Protein AF-A0A6P1PWR5-F1 (afdb_monomer)

Foldseek 3Di:
DDDPPPPDPPPPPPPDDPQQFQALVDPVSRVVSLVSLLVSDDPVCNVLLVVLLVLLLVVLDDPVVVVVCVVVVHDPVVSSVSSSVSGHGDHSVRSSVVSVVSVVVVVVVD

Secondary structure (DSSP, 8-state):
-----SSSSSTTTT------B---SSHHHHHHHHHHHHHHS-HHHHHHHHHHHHHHHHHHS-HHHHHHHHHHT--THHHHHHHHHHHTT-BHHHHHHHHHHHHHHHHHT-

Sequence (110 aa):
MKKFLAVSLLALLLTGCDKPTIDATTDETMKTSIVKVREALPENKRDEFDNALKVVALSSINLGELLRKGMEGANDDSLAEKMREAFAGKTGEEVIAEAKKIMAEKELQQ

InterPro domains:
  IPR046516 Protein of unknown function DUF6694 [PF20404] (3-102)

Organism: NCBI:txid1615494

Radius of gyration: 18.55 Å; Cα contacts (8 Å, |Δi|>4): 87; chains: 1; bounding box: 33×43×55 Å

Structure (mmCIF, N/CA/C/O backbone):
data_AF-A0A6P1PWR5-F1
#
_entry.id   AF-A0A6P1PWR5-F1
#
loop_
_atom_site.group_PDB
_atom_site.id
_atom_site.type_symbol
_atom_site.label_atom_id
_atom_site.label_alt_id
_atom_site.label_comp_id
_atom_site.label_asym_id
_atom_site.label_entity_id
_atom_site.label_seq_id
_atom_site.pdbx_PDB_ins_code
_atom_site.Cartn_x
_atom_site.Cartn_y
_atom_site.Cartn_z
_atom_site.occupancy
_atom_site.B_iso_or_equiv
_atom_site.auth_seq_id
_atom_site.auth_comp_id
_atom_site.auth_asym_id
_atom_site.auth_atom_id
_atom_site.pdbx_PDB_model_num
ATOM 1 N N . MET A 1 1 ? -20.372 -19.849 42.097 1.00 39.31 1 MET A N 1
ATOM 2 C CA . MET A 1 1 ? -20.749 -18.798 41.121 1.00 39.31 1 MET A CA 1
ATOM 3 C C . MET A 1 1 ? -19.469 -18.258 40.472 1.00 39.31 1 MET A C 1
ATOM 5 O O . MET A 1 1 ? -18.808 -17.413 41.045 1.00 39.31 1 MET A O 1
ATOM 9 N N . LYS A 1 2 ? -18.905 -18.974 39.489 1.00 47.38 2 LYS A N 1
ATOM 10 C CA . LYS A 1 2 ? -19.003 -18.685 38.038 1.00 47.38 2 LYS A CA 1
ATOM 11 C C . LYS A 1 2 ? -18.458 -17.297 37.641 1.00 47.38 2 LYS A C 1
ATOM 13 O O . LYS A 1 2 ? -19.177 -16.471 37.100 1.00 47.38 2 LYS A O 1
ATOM 18 N N . LYS A 1 3 ? -17.175 -17.050 37.927 1.00 47.38 3 LYS A N 1
ATOM 19 C CA . LYS A 1 3 ? -16.413 -15.894 37.419 1.00 47.38 3 LYS A CA 1
ATOM 20 C C . LYS A 1 3 ? -14.993 -16.301 37.004 1.00 47.38 3 LYS A C 1
ATOM 22 O O . LYS A 1 3 ? -14.028 -15.727 37.471 1.00 47.38 3 LYS A O 1
ATOM 27 N N . PHE A 1 4 ? -14.867 -17.317 36.155 1.00 50.28 4 PHE A N 1
ATOM 28 C CA . PHE A 1 4 ? -13.605 -17.631 35.463 1.00 50.28 4 PHE A CA 1
ATOM 29 C C . PHE A 1 4 ? -13.894 -18.074 34.025 1.00 50.28 4 PHE A C 1
ATOM 31 O O . PHE A 1 4 ? -13.427 -19.103 33.560 1.00 50.28 4 PHE A O 1
ATOM 38 N N . LEU A 1 5 ? -14.743 -17.308 33.337 1.00 54.66 5 LEU A N 1
ATOM 39 C CA . LEU A 1 5 ? -15.122 -17.531 31.936 1.00 54.66 5 LEU A CA 1
ATOM 40 C C . LEU A 1 5 ? -14.585 -16.425 31.012 1.00 54.66 5 LEU A C 1
ATOM 42 O O . LEU A 1 5 ? -15.078 -16.252 29.907 1.00 54.66 5 LEU A O 1
ATOM 46 N N . ALA A 1 6 ? -13.590 -15.660 31.471 1.00 54.22 6 ALA A N 1
ATOM 47 C CA . ALA A 1 6 ? -13.142 -14.436 30.803 1.00 54.22 6 ALA A CA 1
ATOM 48 C C . ALA A 1 6 ? -11.695 -14.480 30.280 1.00 54.22 6 ALA A C 1
ATOM 50 O O . ALA A 1 6 ? -11.167 -13.446 29.891 1.00 54.22 6 ALA A O 1
ATOM 51 N N . VAL A 1 7 ? -11.032 -15.641 30.264 1.00 55.09 7 VAL A N 1
ATOM 52 C CA . VAL A 1 7 ? -9.631 -15.742 29.810 1.00 55.09 7 VAL A CA 1
ATOM 53 C C . VAL A 1 7 ? -9.435 -17.016 28.990 1.00 55.09 7 VAL A C 1
ATOM 55 O O . VAL A 1 7 ? -8.769 -17.951 29.414 1.00 55.09 7 VAL A O 1
ATOM 58 N N . SER A 1 8 ? -10.082 -17.118 27.829 1.00 51.78 8 SER A N 1
ATOM 59 C CA . SER A 1 8 ? -9.745 -18.195 26.878 1.00 51.78 8 SER A CA 1
ATOM 60 C C . SER A 1 8 ? -10.082 -17.889 25.415 1.00 51.78 8 SER A C 1
ATOM 62 O O . SER A 1 8 ? -10.162 -18.797 24.599 1.00 51.78 8 SER A O 1
ATOM 64 N N . LEU A 1 9 ? -10.261 -16.614 25.048 1.00 51.22 9 LEU A N 1
ATOM 65 C CA . LEU A 1 9 ? -10.570 -16.236 23.660 1.00 51.22 9 LEU A CA 1
ATOM 66 C C . LEU A 1 9 ? -9.541 -15.289 23.030 1.00 51.22 9 LEU A C 1
ATOM 68 O O . LEU A 1 9 ? -9.863 -14.556 22.103 1.00 51.22 9 LEU A O 1
ATOM 72 N N . LEU A 1 10 ? -8.298 -15.306 23.523 1.00 53.53 10 LEU A N 1
ATOM 73 C CA . LEU A 1 10 ? -7.186 -14.566 22.908 1.00 53.53 10 LEU A CA 1
ATOM 74 C C . LEU A 1 10 ? -5.994 -15.459 22.519 1.00 53.53 10 LEU A C 1
ATOM 76 O O . LEU A 1 10 ? -4.969 -14.961 22.071 1.00 53.53 10 LEU A O 1
ATOM 80 N N . ALA A 1 11 ? -6.130 -16.784 22.645 1.00 53.06 11 ALA A N 1
ATOM 81 C CA . ALA A 1 11 ? -5.056 -17.745 22.377 1.00 53.06 11 ALA A CA 1
ATOM 82 C C . ALA A 1 11 ? -5.024 -18.287 20.928 1.00 53.06 11 ALA A C 1
ATOM 84 O O . ALA A 1 11 ? -4.260 -19.204 20.648 1.00 53.06 11 ALA A O 1
ATOM 85 N N . LEU A 1 12 ? -5.818 -17.735 19.998 1.00 53.09 12 LEU A N 1
ATOM 86 C CA . LEU A 1 12 ? -5.824 -18.153 18.582 1.00 53.09 12 LEU A CA 1
ATOM 87 C C . LEU A 1 12 ? -5.071 -17.210 17.624 1.00 53.09 12 LEU A C 1
ATOM 89 O O . LEU A 1 12 ? -5.043 -17.467 16.427 1.00 53.09 12 LEU A O 1
ATOM 93 N N . LEU A 1 13 ? -4.402 -16.163 18.117 1.00 55.66 13 LEU A N 1
ATOM 94 C CA . LEU A 1 13 ? -3.609 -15.255 17.264 1.00 55.66 13 LEU A CA 1
ATOM 95 C C . LEU A 1 13 ? -2.202 -15.789 16.914 1.00 55.66 13 LEU A C 1
ATOM 97 O O . LEU A 1 13 ? -1.452 -15.118 16.214 1.00 55.66 13 LEU A O 1
ATOM 101 N N . LEU A 1 14 ? -1.850 -16.997 17.365 1.00 52.94 14 LEU A N 1
ATOM 102 C CA . LEU A 1 14 ? -0.560 -17.654 17.111 1.00 52.94 14 LEU A CA 1
ATOM 103 C C . LEU A 1 14 ? -0.607 -18.673 15.957 1.00 52.94 14 LEU A C 1
ATOM 105 O O . LEU A 1 14 ? 0.222 -19.580 15.904 1.00 52.94 14 LEU A O 1
ATOM 109 N N . THR A 1 15 ? -1.530 -18.539 14.996 1.00 53.03 15 THR A N 1
ATOM 110 C CA . THR A 1 15 ? -1.359 -19.225 13.705 1.00 53.03 15 THR A CA 1
ATOM 111 C C . THR A 1 15 ? -0.280 -18.493 12.911 1.00 53.03 15 THR A C 1
ATOM 113 O O . THR A 1 15 ? -0.558 -17.604 12.105 1.00 53.03 15 THR A O 1
ATOM 116 N N . GLY A 1 16 ? 0.971 -18.844 13.199 1.00 59.16 16 GLY A N 1
ATOM 117 C CA . GLY A 1 16 ? 2.108 -18.524 12.359 1.00 59.16 16 GLY A CA 1
ATOM 118 C C . GLY A 1 16 ? 1.943 -19.168 10.986 1.00 59.16 16 GLY A C 1
ATOM 119 O O . GLY A 1 16 ? 1.922 -20.385 10.843 1.00 59.16 16 GLY A O 1
ATOM 120 N N . CYS A 1 17 ? 1.852 -18.320 9.979 1.00 55.97 17 CYS A N 1
ATOM 121 C CA . CYS A 1 17 ? 2.564 -18.468 8.723 1.00 55.97 17 CYS A CA 1
ATOM 122 C C . CYS A 1 17 ? 2.916 -17.034 8.336 1.00 55.97 17 CYS A C 1
ATOM 124 O O . CYS A 1 17 ? 2.075 -16.151 8.517 1.00 55.97 17 CYS A O 1
ATOM 126 N N . ASP A 1 18 ? 4.159 -16.797 7.934 1.00 66.62 18 ASP A N 1
ATOM 127 C CA . ASP A 1 18 ? 4.661 -15.492 7.506 1.00 66.62 18 ASP A CA 1
ATOM 128 C C . ASP A 1 18 ? 3.629 -14.863 6.554 1.00 66.62 18 ASP A C 1
ATOM 130 O O . ASP A 1 18 ? 3.413 -15.367 5.448 1.00 66.62 18 ASP A O 1
ATOM 134 N N . LYS A 1 19 ? 2.849 -13.880 7.036 1.00 82.06 19 LYS A N 1
ATOM 135 C CA . LYS A 1 19 ? 1.829 -13.263 6.187 1.00 82.06 19 LYS A CA 1
ATOM 136 C C . LYS A 1 19 ? 2.600 -12.556 5.086 1.00 82.06 19 LYS A C 1
ATOM 138 O O . LYS A 1 19 ? 3.491 -11.777 5.424 1.00 82.06 19 LYS A O 1
ATOM 143 N N . PRO A 1 20 ? 2.277 -12.799 3.805 1.00 91.56 20 PRO A N 1
ATOM 144 C CA . PRO A 1 20 ? 2.982 -12.124 2.736 1.00 91.56 20 PRO A CA 1
ATOM 145 C C . PRO A 1 20 ? 2.896 -10.616 2.961 1.00 91.56 20 PRO A C 1
ATOM 147 O O . PRO A 1 20 ? 1.861 -10.085 3.380 1.00 91.56 20 PRO A O 1
ATOM 150 N N . THR A 1 21 ? 4.007 -9.948 2.698 1.00 95.44 21 THR A N 1
ATOM 151 C CA . THR A 1 21 ? 4.134 -8.499 2.756 1.00 95.44 21 THR A CA 1
ATOM 152 C C . THR A 1 21 ? 4.363 -7.960 1.354 1.00 95.44 21 THR A C 1
ATOM 154 O O . THR A 1 21 ? 4.763 -8.691 0.441 1.00 95.44 21 THR A O 1
ATOM 157 N N . ILE A 1 22 ? 4.075 -6.677 1.160 1.00 95.12 22 ILE A N 1
ATOM 158 C CA . ILE A 1 22 ? 4.374 -6.003 -0.098 1.00 95.12 22 ILE A CA 1
ATOM 159 C C . ILE A 1 22 ? 5.887 -5.759 -0.176 1.00 95.12 22 ILE A C 1
ATOM 161 O O . ILE A 1 22 ? 6.462 -4.996 0.602 1.00 95.12 22 ILE A O 1
ATOM 165 N N . ASP A 1 23 ? 6.530 -6.405 -1.141 1.00 94.94 23 ASP A N 1
ATOM 166 C CA . ASP A 1 23 ? 7.940 -6.233 -1.474 1.00 94.94 23 ASP A CA 1
ATOM 167 C C . ASP A 1 23 ? 8.081 -5.080 -2.468 1.00 94.94 23 ASP A C 1
ATOM 169 O O . ASP A 1 23 ? 7.867 -5.250 -3.664 1.00 94.94 23 ASP A O 1
ATOM 173 N N . ALA A 1 24 ? 8.437 -3.899 -1.972 1.00 93.25 24 ALA A N 1
ATOM 174 C CA . ALA A 1 24 ? 8.562 -2.691 -2.781 1.00 93.25 24 ALA A CA 1
ATOM 175 C C . ALA A 1 24 ? 9.981 -2.455 -3.346 1.00 93.25 24 ALA A C 1
ATOM 177 O O . ALA A 1 24 ? 10.277 -1.350 -3.798 1.00 93.25 24 ALA A O 1
ATOM 178 N N . THR A 1 25 ? 10.868 -3.461 -3.335 1.00 91.81 25 THR A N 1
ATOM 179 C CA . THR A 1 25 ? 12.263 -3.324 -3.813 1.00 91.81 25 THR A CA 1
ATOM 180 C C . THR A 1 25 ? 12.366 -2.922 -5.286 1.00 91.81 25 THR A C 1
ATOM 182 O O . THR A 1 25 ? 13.268 -2.181 -5.667 1.00 91.81 25 THR A O 1
ATOM 185 N N . THR A 1 26 ? 11.433 -3.383 -6.120 1.00 91.31 26 THR A N 1
ATOM 186 C CA . THR A 1 26 ? 11.308 -3.053 -7.546 1.00 91.31 26 THR A CA 1
ATOM 187 C C . THR A 1 26 ? 9.828 -2.958 -7.914 1.00 91.31 26 THR A C 1
ATOM 189 O O . THR A 1 26 ? 8.967 -3.420 -7.170 1.00 91.31 26 THR A O 1
ATOM 192 N N . ASP A 1 27 ? 9.492 -2.371 -9.066 1.00 89.12 27 ASP A N 1
ATOM 193 C CA . ASP A 1 27 ? 8.084 -2.286 -9.493 1.00 89.12 27 ASP A CA 1
ATOM 194 C C . ASP A 1 27 ? 7.471 -3.669 -9.734 1.00 89.12 27 ASP A C 1
ATOM 196 O O . ASP A 1 27 ? 6.310 -3.914 -9.406 1.00 89.12 27 ASP A O 1
ATOM 200 N N . GLU A 1 28 ? 8.261 -4.596 -10.273 1.00 92.88 28 GLU A N 1
ATOM 201 C CA . GLU A 1 28 ? 7.812 -5.952 -10.585 1.00 92.88 28 GLU A CA 1
ATOM 202 C C . GLU A 1 28 ? 7.617 -6.801 -9.324 1.00 92.88 28 GLU A C 1
ATOM 204 O O . GLU A 1 28 ? 6.610 -7.511 -9.202 1.00 92.88 28 GLU A O 1
ATOM 209 N N . THR A 1 29 ? 8.522 -6.690 -8.343 1.00 94.44 29 THR A N 1
ATOM 210 C CA . THR A 1 29 ? 8.349 -7.348 -7.038 1.00 94.44 29 THR A CA 1
ATOM 211 C C . THR A 1 29 ? 7.162 -6.767 -6.278 1.00 94.44 29 THR A C 1
ATOM 213 O O . THR A 1 29 ? 6.403 -7.535 -5.682 1.00 94.44 29 THR A O 1
ATOM 216 N N . MET A 1 30 ? 6.898 -5.463 -6.401 1.00 93.06 30 MET A N 1
ATOM 217 C CA . MET A 1 30 ? 5.754 -4.820 -5.751 1.00 93.06 30 MET A CA 1
ATOM 218 C C . MET A 1 30 ? 4.428 -5.306 -6.326 1.00 93.06 30 MET A C 1
ATOM 220 O O . MET A 1 30 ? 3.566 -5.767 -5.583 1.00 93.06 30 MET A O 1
ATOM 224 N N . LYS A 1 31 ? 4.271 -5.296 -7.654 1.00 93.44 31 LYS A N 1
ATOM 225 C CA . LYS A 1 31 ? 3.058 -5.813 -8.311 1.00 93.44 31 LYS A CA 1
ATOM 226 C C . LYS A 1 31 ? 2.812 -7.278 -7.957 1.00 93.44 31 LYS A C 1
ATOM 228 O O . LYS A 1 31 ? 1.701 -7.655 -7.589 1.00 93.44 31 LYS A O 1
ATOM 233 N N . THR A 1 32 ? 3.858 -8.100 -8.038 1.00 96.06 32 THR A N 1
ATOM 234 C CA . THR A 1 32 ? 3.754 -9.543 -7.789 1.00 96.06 32 THR A CA 1
ATOM 235 C C . THR A 1 32 ? 3.424 -9.835 -6.324 1.00 96.06 32 THR A C 1
ATOM 237 O O . THR A 1 32 ? 2.588 -10.690 -6.033 1.00 96.06 32 THR A O 1
ATOM 240 N N . SER A 1 33 ? 4.060 -9.132 -5.385 1.00 95.56 33 SER A N 1
ATOM 241 C CA . SER A 1 33 ? 3.790 -9.295 -3.954 1.00 95.56 33 SER A CA 1
ATOM 242 C C . SER A 1 33 ? 2.403 -8.786 -3.565 1.00 95.56 33 SER A C 1
ATOM 244 O O . SER A 1 33 ? 1.727 -9.474 -2.810 1.00 95.56 33 SER A O 1
ATOM 246 N N . ILE A 1 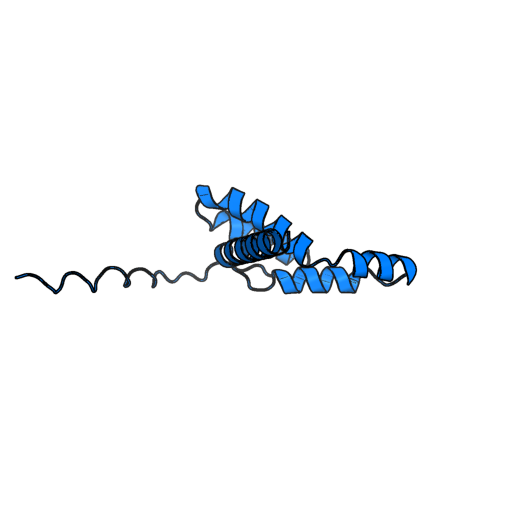34 ? 1.907 -7.686 -4.144 1.00 96.00 34 ILE A N 1
ATOM 247 C CA . ILE A 1 34 ? 0.525 -7.212 -3.939 1.00 96.00 34 ILE A CA 1
ATOM 248 C C . ILE A 1 34 ? -0.496 -8.297 -4.301 1.00 96.00 34 ILE A C 1
ATOM 250 O O . ILE A 1 34 ? -1.435 -8.530 -3.540 1.00 96.00 34 ILE A O 1
ATOM 254 N N . VAL A 1 35 ? -0.304 -8.997 -5.423 1.00 96.50 35 VAL A N 1
ATOM 255 C CA . VAL A 1 35 ? -1.180 -10.114 -5.817 1.00 96.50 35 VAL A CA 1
ATOM 256 C C . VAL A 1 35 ? -1.131 -11.233 -4.776 1.00 96.50 35 VAL A C 1
ATOM 258 O O . VAL A 1 35 ? -2.180 -11.678 -4.319 1.00 96.50 35 VAL A O 1
ATOM 261 N N . LYS A 1 36 ? 0.066 -11.631 -4.324 1.00 95.19 36 LYS A N 1
ATOM 262 C CA . LYS A 1 36 ? 0.222 -12.658 -3.275 1.00 95.19 36 LYS A CA 1
ATOM 263 C C . LYS A 1 36 ? -0.454 -12.254 -1.964 1.00 95.19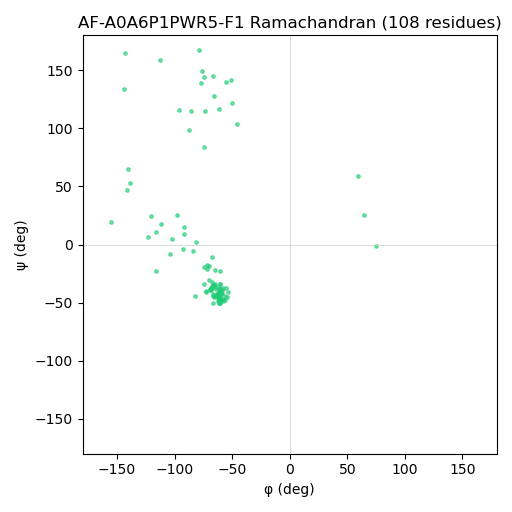 36 LYS A C 1
ATOM 265 O O . LYS A 1 36 ? -1.122 -13.073 -1.339 1.00 95.19 36 LYS A O 1
ATOM 270 N N . VAL A 1 37 ? -0.304 -10.992 -1.560 1.00 96.00 37 VAL A N 1
ATOM 271 C CA . VAL A 1 37 ? -0.949 -10.422 -0.371 1.00 96.00 37 VAL A CA 1
ATOM 272 C C . VAL A 1 37 ? -2.467 -10.480 -0.503 1.00 96.00 37 VAL A C 1
ATOM 274 O O . VAL A 1 37 ? -3.143 -10.961 0.403 1.00 96.00 37 VAL A O 1
ATOM 277 N N . ARG A 1 38 ? -3.006 -10.061 -1.652 1.00 95.69 38 ARG A N 1
ATOM 278 C CA . ARG A 1 38 ? -4.441 -10.115 -1.945 1.00 95.69 38 ARG A CA 1
ATOM 279 C C . ARG A 1 38 ? -4.979 -11.543 -1.908 1.00 95.69 38 ARG A C 1
ATOM 281 O O . ARG A 1 38 ? -6.035 -11.790 -1.336 1.00 95.69 38 ARG A O 1
ATOM 288 N N . GLU A 1 39 ? -4.278 -12.489 -2.522 1.00 94.69 39 GLU A N 1
ATOM 289 C CA . GLU A 1 39 ? -4.704 -13.889 -2.572 1.00 94.69 39 GLU A CA 1
ATOM 290 C C . GLU A 1 39 ? -4.666 -14.562 -1.196 1.00 94.69 39 GLU A C 1
ATOM 292 O O . GLU A 1 39 ? -5.538 -15.385 -0.906 1.00 94.69 39 GLU A O 1
ATOM 297 N N . ALA A 1 40 ? -3.728 -14.164 -0.333 1.00 92.50 40 ALA A N 1
ATOM 298 C CA . ALA A 1 40 ? -3.635 -14.630 1.048 1.00 92.50 40 ALA A CA 1
ATOM 299 C C . ALA A 1 40 ? -4.738 -14.075 1.967 1.00 92.50 40 ALA A C 1
ATOM 301 O O . ALA A 1 40 ? -4.983 -14.639 3.036 1.00 92.50 40 ALA A O 1
ATOM 302 N N . LEU A 1 41 ? -5.423 -12.998 1.569 1.00 92.62 41 LEU A N 1
ATOM 303 C CA . LEU A 1 41 ? -6.566 -12.477 2.311 1.00 92.62 41 LEU A CA 1
ATOM 304 C C . LEU A 1 41 ? -7.826 -13.334 2.092 1.00 92.62 41 LEU A C 1
ATOM 306 O O . LEU A 1 41 ? -8.048 -13.857 0.991 1.00 92.62 41 LEU A O 1
ATOM 310 N N . PRO A 1 42 ? -8.714 -13.403 3.107 1.00 93.25 42 PRO A N 1
ATOM 311 C CA . PRO A 1 42 ? -10.074 -13.903 2.938 1.00 93.25 42 PRO A CA 1
ATOM 312 C C . PRO A 1 42 ? -10.781 -13.207 1.772 1.00 93.25 42 PRO A C 1
ATOM 314 O O . PRO A 1 42 ? -10.632 -11.999 1.595 1.00 93.25 42 PRO A O 1
ATOM 317 N N . GLU A 1 43 ? -11.584 -13.946 1.003 1.00 92.56 43 GLU A N 1
ATOM 318 C CA . GLU A 1 43 ? -12.243 -13.433 -0.208 1.00 92.56 43 GLU A CA 1
ATOM 319 C C . GLU A 1 43 ? -13.043 -12.147 0.051 1.00 92.56 43 GLU A C 1
ATOM 321 O O . GLU A 1 43 ? -12.917 -11.177 -0.692 1.00 92.56 43 GLU A O 1
ATOM 326 N N . ASN A 1 44 ? -13.754 -12.082 1.180 1.00 92.56 44 ASN A N 1
ATOM 327 C CA . ASN A 1 44 ? -14.533 -10.914 1.593 1.00 92.56 44 ASN A CA 1
ATOM 328 C C . ASN A 1 44 ? -13.696 -9.672 1.957 1.00 92.56 44 ASN A C 1
ATOM 330 O O . ASN A 1 44 ? -14.267 -8.604 2.151 1.00 92.56 44 ASN A O 1
ATOM 334 N N . LYS A 1 45 ? -12.369 -9.798 2.083 1.00 93.75 45 LYS A N 1
ATOM 335 C CA . LYS A 1 45 ? -11.438 -8.690 2.347 1.00 93.75 45 LYS A CA 1
ATOM 336 C C . LYS A 1 45 ? -10.643 -8.254 1.119 1.00 93.75 45 LYS A C 1
ATOM 338 O O . LYS A 1 45 ? -9.945 -7.247 1.186 1.00 93.75 45 LYS A O 1
ATOM 343 N N . ARG A 1 46 ? -10.719 -8.984 0.003 1.00 95.56 46 ARG A N 1
ATOM 344 C CA . ARG A 1 46 ? -9.914 -8.685 -1.193 1.00 95.56 46 ARG A CA 1
ATOM 345 C C . ARG A 1 46 ? -10.315 -7.360 -1.834 1.00 95.56 46 ARG A C 1
ATOM 347 O O . ARG A 1 46 ? -9.446 -6.543 -2.112 1.00 95.56 46 ARG A O 1
ATOM 354 N N . ASP A 1 47 ? -11.614 -7.107 -1.963 1.00 96.50 47 ASP A N 1
ATOM 355 C CA . ASP A 1 47 ? -12.118 -5.834 -2.496 1.00 96.50 47 ASP A CA 1
ATOM 356 C C . ASP A 1 47 ? -11.815 -4.661 -1.550 1.00 96.50 47 ASP A C 1
ATOM 358 O O . ASP A 1 47 ? -11.530 -3.543 -1.983 1.00 96.50 47 ASP A O 1
ATOM 362 N N . GLU A 1 48 ? -11.844 -4.908 -0.238 1.00 96.38 48 GLU A N 1
ATOM 363 C CA . GLU A 1 48 ? -11.459 -3.920 0.772 1.00 96.38 48 GLU A CA 1
ATOM 364 C C . GLU A 1 48 ? -9.972 -3.561 0.649 1.00 96.38 48 GLU A C 1
ATOM 366 O O . GLU A 1 48 ? -9.621 -2.382 0.660 1.00 96.38 48 GLU A O 1
ATOM 371 N N . PHE A 1 49 ? -9.107 -4.559 0.454 1.00 97.50 49 PHE A N 1
ATOM 372 C CA . PHE A 1 49 ? -7.684 -4.365 0.188 1.00 97.50 49 PHE A CA 1
ATOM 373 C C . PHE A 1 49 ? -7.428 -3.603 -1.119 1.00 97.50 49 PHE A C 1
ATOM 375 O O . PHE A 1 49 ? -6.643 -2.657 -1.123 1.00 97.50 49 PHE A O 1
ATOM 382 N N . ASP A 1 50 ? -8.128 -3.940 -2.206 1.00 96.81 50 ASP A N 1
ATOM 383 C CA . ASP A 1 50 ? -7.980 -3.261 -3.502 1.00 96.81 5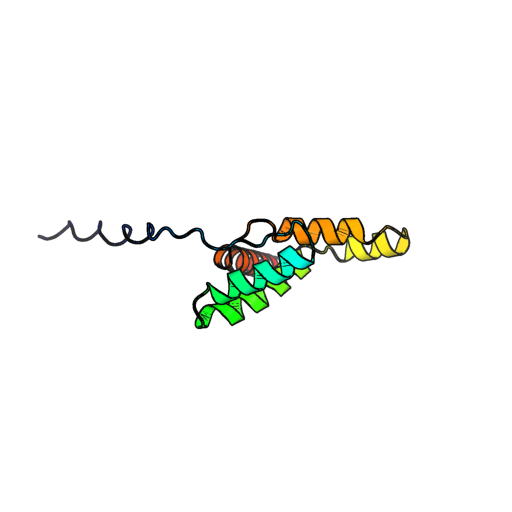0 ASP A CA 1
ATOM 384 C C . ASP A 1 50 ? -8.334 -1.768 -3.415 1.00 96.81 50 ASP A C 1
ATOM 386 O O . ASP A 1 50 ? -7.689 -0.915 -4.032 1.00 96.81 50 ASP A O 1
ATOM 390 N N . ASN A 1 51 ? -9.356 -1.428 -2.628 1.00 96.38 51 ASN A N 1
ATOM 391 C CA . ASN A 1 51 ? -9.704 -0.038 -2.351 1.00 96.38 51 ASN A CA 1
ATOM 392 C C . ASN A 1 51 ? -8.691 0.627 -1.416 1.00 96.38 51 ASN A C 1
ATOM 394 O O . ASN A 1 51 ? -8.296 1.769 -1.655 1.00 96.38 51 ASN A O 1
ATOM 398 N N . ALA A 1 52 ? -8.222 -0.092 -0.397 1.00 96.56 52 ALA A N 1
ATOM 399 C CA . ALA A 1 52 ? -7.220 0.404 0.531 1.00 96.56 52 ALA A CA 1
ATOM 400 C C . ALA A 1 52 ? -5.902 0.766 -0.170 1.00 96.56 52 ALA A C 1
ATOM 402 O O . ALA A 1 52 ? -5.344 1.824 0.113 1.00 96.56 52 ALA A O 1
ATOM 403 N N . LEU A 1 53 ? -5.454 -0.032 -1.146 1.00 95.19 53 LEU A N 1
ATOM 404 C CA . LEU A 1 53 ? -4.295 0.293 -1.984 1.00 95.19 53 LEU A CA 1
ATOM 405 C C . LEU A 1 53 ? -4.448 1.659 -2.662 1.00 95.19 53 LEU A C 1
ATOM 407 O O . LEU A 1 53 ? -3.525 2.466 -2.628 1.00 95.19 53 LEU A O 1
ATOM 411 N N . LYS A 1 54 ? -5.621 1.954 -3.235 1.00 93.50 54 LYS A N 1
ATOM 412 C CA . LYS A 1 54 ? -5.884 3.245 -3.892 1.00 93.50 54 LYS A CA 1
ATOM 413 C C . LYS A 1 54 ? -5.867 4.395 -2.891 1.00 93.50 54 LYS A C 1
ATOM 415 O O . LYS A 1 54 ? -5.262 5.426 -3.167 1.00 93.50 54 LYS A O 1
ATOM 420 N N . VAL A 1 55 ? -6.513 4.218 -1.737 1.00 93.94 55 VAL A N 1
ATOM 421 C CA . VAL A 1 55 ? -6.567 5.241 -0.681 1.00 93.94 55 VAL A CA 1
ATOM 422 C C . VAL A 1 55 ? -5.166 5.555 -0.168 1.00 93.94 55 VAL A C 1
ATOM 424 O O . VAL A 1 55 ? -4.780 6.721 -0.143 1.00 93.94 55 VAL A O 1
ATOM 427 N N . VAL A 1 56 ? -4.391 4.527 0.188 1.00 92.88 56 VAL A N 1
ATOM 428 C CA . VAL A 1 56 ? -3.018 4.695 0.676 1.00 92.88 56 VAL A CA 1
ATOM 429 C C . VAL A 1 56 ? -2.166 5.353 -0.406 1.00 92.88 56 VAL A C 1
ATOM 431 O O . VAL A 1 56 ? -1.590 6.401 -0.135 1.00 92.88 56 VAL A O 1
ATOM 434 N N . ALA A 1 57 ? -2.183 4.845 -1.643 1.00 89.62 57 ALA A N 1
ATOM 435 C CA . ALA A 1 57 ? -1.402 5.402 -2.749 1.00 89.62 57 ALA A CA 1
ATOM 436 C C . ALA A 1 57 ? -1.702 6.887 -2.982 1.00 89.62 57 ALA A C 1
ATOM 438 O O . ALA A 1 57 ? -0.784 7.694 -3.077 1.00 89.62 57 ALA A O 1
ATOM 439 N N . LEU A 1 58 ? -2.981 7.265 -3.031 1.00 87.69 58 LEU A N 1
ATOM 440 C CA . LEU A 1 58 ? -3.381 8.659 -3.218 1.00 87.69 58 LEU A CA 1
ATOM 441 C C . LEU A 1 58 ? -3.014 9.532 -2.016 1.00 87.69 58 LEU A C 1
ATOM 443 O O . LEU A 1 58 ? -2.635 10.682 -2.200 1.00 87.69 58 LEU A O 1
ATOM 447 N N . SER A 1 59 ? -3.104 9.007 -0.794 1.00 87.12 59 SER A N 1
ATOM 448 C CA . SER A 1 59 ? -2.754 9.753 0.421 1.00 87.12 59 SER A CA 1
ATOM 449 C C . SER A 1 59 ? -1.255 10.015 0.562 1.00 87.12 59 SER A C 1
ATOM 451 O O . SER A 1 59 ? -0.860 11.046 1.105 1.00 87.12 59 SER A O 1
ATOM 453 N N . SER A 1 60 ? -0.424 9.106 0.045 1.00 83.19 60 SER A N 1
ATOM 454 C CA . SER A 1 60 ? 1.034 9.243 0.019 1.00 83.19 60 SER A CA 1
ATOM 455 C C . SER A 1 60 ? 1.491 10.330 -0.952 1.00 83.19 60 SER A C 1
ATOM 457 O O . SER A 1 60 ? 2.611 10.831 -0.850 1.00 83.19 60 SER A O 1
ATOM 459 N N . ILE A 1 61 ? 0.616 10.722 -1.879 1.00 81.81 61 ILE A N 1
ATOM 460 C CA . ILE A 1 61 ? 0.863 11.766 -2.859 1.00 81.81 61 ILE A CA 1
ATOM 461 C C . ILE A 1 61 ? 0.273 13.086 -2.354 1.00 81.81 61 ILE A C 1
ATOM 463 O O . ILE A 1 61 ? -0.939 13.267 -2.251 1.00 81.81 61 ILE A O 1
ATOM 467 N N . ASN A 1 62 ? 1.136 14.068 -2.100 1.00 77.50 62 ASN A N 1
ATOM 468 C CA . ASN A 1 62 ? 0.690 15.427 -1.817 1.00 77.50 62 ASN A CA 1
ATOM 469 C C . ASN A 1 62 ? 0.483 16.195 -3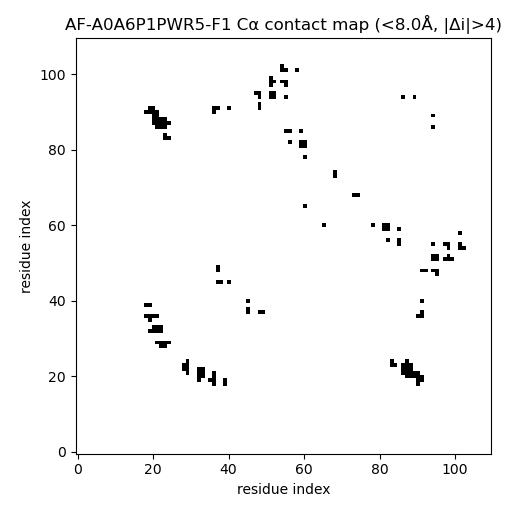.134 1.00 77.50 62 ASN A C 1
ATOM 471 O O . ASN A 1 62 ? 1.443 16.471 -3.853 1.00 77.50 62 ASN A O 1
ATOM 475 N N . LEU A 1 63 ? -0.762 16.575 -3.441 1.00 74.50 63 LEU A N 1
ATOM 476 C CA . LEU A 1 63 ? -1.100 17.279 -4.686 1.00 74.50 63 LEU A CA 1
ATOM 477 C C . LEU A 1 63 ? -0.374 18.632 -4.826 1.00 74.50 63 LEU A C 1
ATOM 479 O O . LE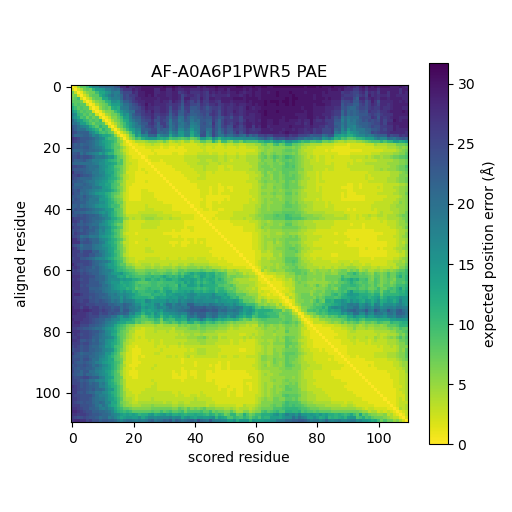U A 1 63 ? 0.021 19.007 -5.926 1.00 74.50 63 LEU A O 1
ATOM 483 N N . GLY A 1 64 ? -0.137 19.343 -3.719 1.00 76.94 64 GLY A N 1
ATOM 484 C CA . GLY A 1 64 ? 0.649 20.580 -3.721 1.00 76.94 64 GLY A CA 1
ATOM 485 C C . GLY A 1 64 ? 2.124 20.335 -4.046 1.00 76.94 64 GLY A C 1
ATOM 486 O O . GLY A 1 64 ? 2.738 21.107 -4.781 1.00 76.94 64 GLY A O 1
ATOM 487 N N . GLU A 1 65 ? 2.684 19.223 -3.565 1.00 76.19 65 GLU A N 1
ATOM 488 C CA . GLU A 1 65 ? 4.043 18.802 -3.911 1.00 76.19 65 GLU A CA 1
ATOM 489 C C . GLU A 1 65 ? 4.156 18.370 -5.378 1.00 76.19 65 GLU A C 1
ATOM 491 O O . GLU A 1 65 ? 5.138 18.728 -6.024 1.00 76.19 65 GLU A O 1
ATOM 496 N N . LEU A 1 66 ? 3.151 17.674 -5.924 1.00 76.50 66 LEU A N 1
ATOM 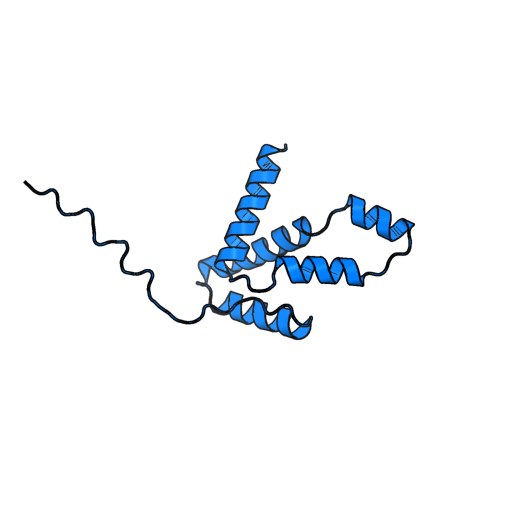497 C CA . LEU A 1 66 ? 3.096 17.331 -7.349 1.00 76.50 66 LEU A CA 1
ATOM 498 C C . LEU A 1 66 ? 3.083 18.574 -8.243 1.00 76.50 66 LEU A C 1
ATOM 500 O O . LEU A 1 66 ? 3.862 18.656 -9.189 1.00 76.50 66 LEU A O 1
ATOM 504 N N . LEU A 1 67 ? 2.223 19.550 -7.936 1.00 79.00 67 LEU A N 1
ATOM 505 C CA . LEU A 1 67 ? 2.134 20.795 -8.704 1.00 79.00 67 LEU A CA 1
ATOM 506 C C . LEU A 1 67 ? 3.450 21.578 -8.653 1.00 79.00 67 LEU A C 1
ATOM 508 O O . LEU A 1 67 ? 3.913 22.078 -9.676 1.00 79.00 67 LEU A O 1
ATOM 512 N N . ARG A 1 68 ? 4.083 21.639 -7.476 1.00 77.81 68 ARG A N 1
ATOM 513 C CA . ARG A 1 68 ? 5.395 22.269 -7.297 1.00 77.81 68 ARG A CA 1
ATOM 514 C C . ARG A 1 68 ? 6.482 21.562 -8.113 1.00 77.81 68 ARG A C 1
ATOM 516 O O . ARG A 1 68 ? 7.183 22.223 -8.869 1.00 77.81 68 ARG A O 1
ATOM 523 N N . LYS A 1 69 ? 6.567 20.230 -8.039 1.00 74.00 69 LYS A N 1
ATOM 524 C CA . LYS A 1 69 ? 7.528 19.423 -8.811 1.00 74.00 69 LYS A CA 1
ATOM 525 C C . LYS A 1 69 ? 7.327 19.548 -10.323 1.00 74.00 69 LYS A C 1
ATOM 527 O O . LYS A 1 69 ? 8.312 19.641 -11.049 1.00 74.00 69 LYS A O 1
ATOM 532 N N . GLY A 1 70 ? 6.077 19.612 -10.786 1.00 73.94 70 GLY A N 1
ATOM 533 C CA . GLY A 1 70 ? 5.744 19.846 -12.194 1.00 73.94 70 GLY A CA 1
ATOM 534 C C . GLY A 1 70 ? 6.180 21.226 -12.696 1.00 73.94 70 GLY A C 1
ATOM 535 O O . GLY A 1 70 ? 6.612 21.349 -13.838 1.00 73.94 70 GLY A O 1
ATOM 536 N N . MET A 1 71 ? 6.134 22.252 -11.839 1.00 74.62 71 MET A N 1
ATOM 537 C CA . MET A 1 71 ? 6.679 23.583 -12.145 1.00 74.62 71 MET A CA 1
ATOM 538 C C . MET A 1 71 ? 8.215 23.627 -12.093 1.00 74.62 71 MET A C 1
ATOM 540 O O . MET A 1 71 ? 8.828 24.356 -12.867 1.00 74.62 71 MET A O 1
ATOM 544 N N . GLU A 1 72 ? 8.838 22.849 -11.205 1.00 75.31 72 GLU A N 1
ATOM 545 C CA . GLU A 1 72 ? 10.298 22.780 -11.027 1.00 75.31 72 GLU A CA 1
ATOM 546 C C . GLU A 1 72 ? 10.997 21.812 -12.003 1.00 75.31 72 GLU A C 1
ATOM 548 O O . GLU A 1 72 ? 12.225 21.742 -12.016 1.00 75.31 72 GLU A O 1
ATOM 553 N N . GLY A 1 73 ? 10.246 21.060 -12.818 1.00 64.56 73 GLY A N 1
ATOM 554 C CA . GLY A 1 73 ? 10.799 20.040 -13.719 1.00 64.56 73 GLY A CA 1
ATOM 555 C C . GLY A 1 73 ? 11.477 18.875 -12.983 1.00 64.56 73 GLY A C 1
ATOM 556 O O . GLY A 1 73 ? 12.388 18.252 -13.524 1.00 64.56 73 GLY A O 1
ATOM 557 N N . ALA A 1 74 ? 11.081 18.611 -11.733 1.00 61.88 74 ALA A N 1
ATOM 558 C CA . ALA A 1 74 ? 11.701 17.598 -10.884 1.00 61.88 74 ALA A CA 1
ATOM 559 C C . ALA A 1 74 ? 11.310 16.167 -11.301 1.00 61.88 74 ALA A C 1
ATOM 561 O O . ALA A 1 74 ? 10.171 15.909 -11.687 1.00 61.88 74 ALA A O 1
ATOM 562 N N . ASN A 1 75 ? 12.263 15.237 -11.180 1.00 59.34 75 ASN A N 1
ATOM 563 C CA . ASN A 1 75 ? 12.127 13.846 -11.621 1.00 59.34 75 ASN A CA 1
ATOM 564 C C . ASN A 1 75 ? 11.088 13.041 -10.812 1.00 59.34 75 ASN A C 1
ATOM 566 O O . ASN A 1 75 ? 10.956 13.188 -9.589 1.00 59.34 75 ASN A O 1
ATOM 570 N N . ASP A 1 76 ? 10.414 12.137 -11.527 1.00 66.31 76 ASP A N 1
ATOM 571 C CA . ASP A 1 76 ? 9.370 11.206 -11.065 1.00 66.31 76 ASP A CA 1
ATOM 572 C C . ASP A 1 76 ? 9.863 10.220 -9.980 1.00 66.31 76 ASP A C 1
ATOM 574 O O . ASP A 1 76 ? 9.096 9.758 -9.135 1.00 66.31 76 ASP A O 1
ATOM 578 N N . ASP A 1 77 ? 11.176 9.979 -9.908 1.00 68.94 77 ASP A N 1
ATOM 579 C CA . ASP A 1 77 ? 11.796 9.008 -8.992 1.00 68.94 77 ASP A CA 1
ATOM 580 C C . ASP A 1 77 ? 11.448 9.248 -7.514 1.00 68.94 77 ASP A C 1
ATOM 582 O O . ASP A 1 77 ? 11.187 8.309 -6.764 1.00 68.94 77 ASP A O 1
ATOM 586 N N . SER A 1 78 ? 11.356 10.515 -7.097 1.00 74.88 78 SER A N 1
ATOM 587 C CA . SER A 1 78 ? 11.024 10.876 -5.709 1.00 74.88 78 SER A CA 1
ATOM 588 C C . SER A 1 78 ? 9.562 10.610 -5.332 1.00 74.88 78 SER A C 1
ATOM 590 O O . SER A 1 78 ? 9.218 10.551 -4.151 1.00 74.88 78 SER A O 1
ATOM 592 N N . LEU A 1 79 ? 8.673 10.512 -6.321 1.00 77.69 79 LEU A N 1
ATOM 593 C CA . LEU A 1 79 ? 7.277 10.141 -6.115 1.00 77.69 79 LEU A CA 1
ATOM 594 C C . LEU A 1 79 ? 7.150 8.621 -6.016 1.00 77.69 79 LEU A C 1
ATOM 596 O O . LEU A 1 79 ? 6.491 8.114 -5.108 1.00 77.69 79 LEU A O 1
ATOM 600 N N . ALA A 1 80 ? 7.831 7.908 -6.915 1.00 79.56 80 ALA A N 1
ATOM 601 C CA . ALA A 1 80 ? 7.884 6.454 -6.912 1.00 79.56 80 ALA A CA 1
ATOM 602 C C . ALA A 1 80 ? 8.491 5.903 -5.610 1.00 79.56 80 ALA A C 1
ATOM 604 O O . ALA A 1 80 ? 7.982 4.926 -5.064 1.00 79.56 80 ALA A O 1
ATOM 605 N N . GLU A 1 81 ? 9.532 6.545 -5.071 1.00 84.44 81 GLU A N 1
ATOM 606 C CA . GLU A 1 81 ? 10.125 6.198 -3.772 1.00 84.44 81 GLU A CA 1
ATOM 607 C C . GLU A 1 81 ? 9.113 6.333 -2.626 1.00 84.44 81 GLU A C 1
ATOM 609 O O . GLU A 1 81 ? 8.875 5.368 -1.903 1.00 84.44 81 GLU A O 1
ATOM 614 N N . LYS A 1 82 ? 8.411 7.471 -2.526 1.00 84.88 82 LYS A N 1
ATOM 615 C CA . LYS A 1 82 ? 7.363 7.681 -1.510 1.00 84.88 82 LYS A CA 1
ATOM 616 C C . LYS A 1 82 ? 6.236 6.656 -1.596 1.00 84.88 82 LYS A C 1
ATOM 618 O O . LYS A 1 82 ? 5.717 6.210 -0.574 1.00 84.88 82 LYS A O 1
ATOM 623 N N . MET A 1 83 ? 5.836 6.285 -2.811 1.00 85.00 83 MET A N 1
ATOM 624 C CA . MET A 1 83 ? 4.838 5.234 -3.002 1.00 85.00 83 MET A CA 1
ATOM 625 C C . MET A 1 83 ? 5.358 3.882 -2.517 1.00 85.00 83 MET A C 1
ATOM 627 O O . MET A 1 83 ? 4.638 3.178 -1.816 1.00 85.00 83 MET A O 1
ATOM 631 N N . ARG A 1 84 ? 6.606 3.526 -2.841 1.00 89.12 84 ARG A N 1
ATOM 632 C CA . ARG A 1 84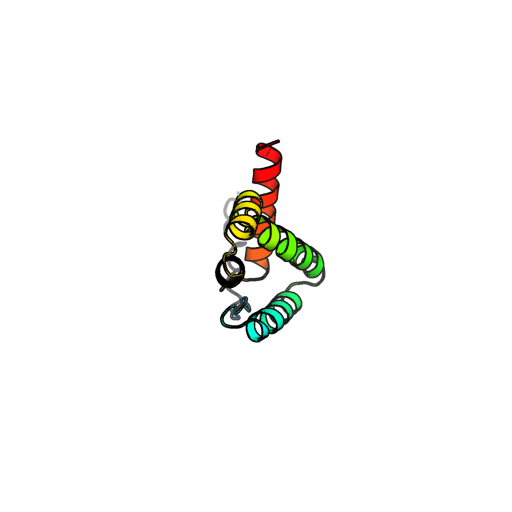 ? 7.232 2.294 -2.346 1.00 89.12 84 ARG A CA 1
ATOM 633 C C . ARG A 1 84 ? 7.290 2.273 -0.826 1.00 89.12 84 ARG A C 1
ATOM 635 O O . ARG A 1 84 ? 6.856 1.294 -0.230 1.00 89.12 84 ARG A O 1
ATOM 642 N N . GLU A 1 85 ? 7.741 3.354 -0.198 1.00 89.81 85 GLU A N 1
ATOM 643 C CA . GLU A 1 85 ? 7.789 3.492 1.264 1.00 89.81 85 GLU A CA 1
ATOM 644 C C . GLU A 1 85 ? 6.412 3.322 1.915 1.00 89.81 85 GLU A C 1
ATOM 646 O O . GLU A 1 85 ? 6.290 2.700 2.969 1.00 89.81 85 GLU A O 1
ATOM 651 N N . ALA A 1 86 ? 5.353 3.819 1.271 1.00 90.81 86 ALA A N 1
ATOM 652 C CA . ALA A 1 86 ? 3.998 3.710 1.794 1.00 90.81 86 ALA A CA 1
ATOM 653 C C . ALA A 1 86 ? 3.480 2.266 1.883 1.00 90.81 86 ALA A C 1
ATOM 655 O O . ALA A 1 86 ? 2.562 2.009 2.669 1.00 90.81 86 ALA A O 1
ATOM 656 N N . PHE A 1 87 ? 4.046 1.338 1.108 1.00 93.25 87 PHE A N 1
ATOM 657 C CA . PHE A 1 87 ? 3.619 -0.062 1.053 1.00 93.25 87 PHE A CA 1
ATOM 658 C C . PHE A 1 87 ? 4.674 -1.059 1.532 1.00 93.25 87 PHE A C 1
ATOM 660 O O . PH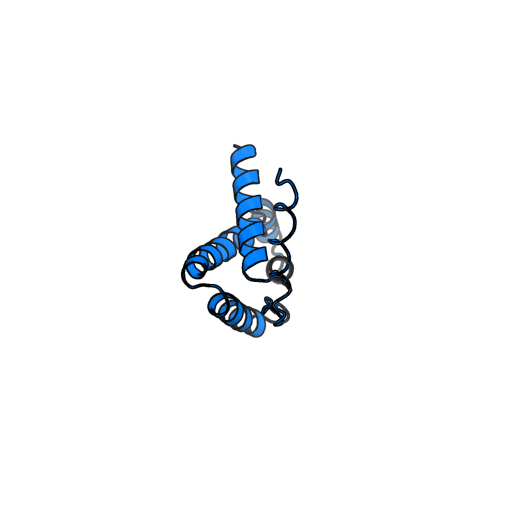E A 1 87 ? 4.300 -2.157 1.939 1.00 93.25 87 PHE A O 1
ATOM 667 N N . ALA A 1 88 ? 5.957 -0.700 1.504 1.00 94.69 88 ALA A N 1
ATOM 668 C CA . ALA A 1 88 ? 7.068 -1.591 1.812 1.00 94.69 88 ALA A CA 1
ATOM 669 C C . ALA A 1 88 ? 6.862 -2.324 3.144 1.00 94.69 88 ALA A C 1
ATOM 671 O O . ALA A 1 88 ? 6.708 -1.711 4.200 1.00 94.69 88 ALA A O 1
ATOM 672 N N . GLY A 1 89 ? 6.857 -3.655 3.086 1.00 94.06 89 GLY A N 1
ATOM 673 C CA . GLY A 1 89 ? 6.745 -4.515 4.260 1.00 94.06 89 GLY A CA 1
ATOM 674 C C . GLY A 1 89 ? 5.347 -4.604 4.875 1.00 94.06 89 GLY A C 1
ATOM 675 O O . GLY A 1 89 ? 5.181 -5.357 5.829 1.00 94.06 89 GLY A O 1
ATOM 676 N N . LYS A 1 90 ? 4.333 -3.905 4.345 1.00 94.69 90 LYS A N 1
ATOM 677 C CA . LYS A 1 90 ? 2.963 -3.985 4.872 1.00 94.69 90 LYS A CA 1
ATOM 678 C C . LYS A 1 90 ? 2.270 -5.273 4.436 1.00 94.69 90 LYS A C 1
ATOM 680 O O . LYS A 1 90 ? 2.349 -5.681 3.276 1.00 94.69 90 LYS A O 1
ATOM 685 N N . THR A 1 91 ? 1.538 -5.878 5.360 1.00 95.88 91 THR A N 1
ATOM 686 C CA . THR A 1 91 ? 0.575 -6.955 5.104 1.00 95.88 91 THR A CA 1
ATOM 687 C C . THR A 1 91 ? -0.747 -6.407 4.565 1.00 95.88 91 THR A C 1
ATOM 689 O O . THR A 1 91 ? -1.037 -5.209 4.633 1.00 95.88 91 THR A O 1
ATOM 692 N N . GLY A 1 92 ? -1.599 -7.300 4.059 1.00 94.19 92 GLY A N 1
ATOM 693 C CA . GLY A 1 92 ? -2.918 -6.930 3.547 1.00 94.19 92 GLY A CA 1
ATOM 694 C C . GLY A 1 92 ? -3.804 -6.272 4.605 1.00 94.19 92 GLY A C 1
ATOM 695 O O . GLY A 1 92 ? -4.460 -5.266 4.328 1.00 94.19 92 GLY A O 1
ATOM 696 N N . GLU A 1 93 ? -3.792 -6.785 5.839 1.00 94.50 93 GLU A N 1
ATOM 697 C CA . GLU A 1 93 ? -4.554 -6.184 6.933 1.00 94.50 93 GLU A CA 1
ATOM 698 C C . GLU A 1 93 ? -4.024 -4.809 7.349 1.00 94.50 93 GLU A C 1
ATOM 700 O O . GLU A 1 93 ? -4.824 -3.932 7.674 1.00 94.50 93 GLU A O 1
ATOM 705 N N . GLU A 1 94 ? -2.708 -4.596 7.315 1.00 95.31 94 GLU A N 1
ATOM 706 C CA . GLU A 1 94 ? -2.100 -3.303 7.645 1.00 95.31 94 GLU A CA 1
ATOM 707 C C . GLU A 1 94 ? -2.418 -2.237 6.597 1.00 95.31 94 GLU A C 1
ATOM 709 O O . GLU A 1 94 ? -2.718 -1.102 6.959 1.00 95.31 94 GLU A O 1
ATOM 714 N N . VAL A 1 95 ? -2.433 -2.594 5.308 1.00 96.25 95 VAL A N 1
ATOM 715 C CA . VAL A 1 95 ? -2.865 -1.675 4.242 1.00 96.25 95 VAL A CA 1
ATOM 716 C C . VAL A 1 95 ? -4.331 -1.277 4.426 1.00 96.25 95 VAL A C 1
ATOM 718 O O . VAL A 1 95 ? -4.656 -0.092 4.353 1.00 96.25 95 VAL A O 1
ATOM 721 N N . ILE A 1 96 ? -5.214 -2.238 4.723 1.00 96.25 96 ILE A N 1
ATOM 722 C CA . ILE A 1 96 ? -6.630 -1.963 5.021 1.00 96.25 96 ILE A CA 1
ATOM 723 C C . ILE A 1 96 ? -6.770 -1.044 6.241 1.00 96.25 96 ILE A C 1
ATOM 725 O O . ILE A 1 96 ? -7.545 -0.085 6.215 1.00 96.25 96 ILE A O 1
ATOM 729 N N . ALA A 1 97 ? -6.042 -1.333 7.321 1.00 96.19 97 ALA A N 1
ATOM 730 C CA . ALA A 1 97 ? -6.093 -0.543 8.546 1.00 96.19 97 ALA A CA 1
ATOM 731 C C . ALA A 1 97 ? -5.609 0.896 8.316 1.00 96.19 97 ALA A C 1
ATOM 733 O O . ALA A 1 97 ? -6.252 1.840 8.777 1.00 96.19 97 ALA A O 1
ATOM 734 N N . GLU A 1 98 ? -4.529 1.066 7.556 1.00 94.31 98 GLU A N 1
ATOM 735 C CA . GLU A 1 98 ? -3.995 2.378 7.204 1.00 94.31 98 GLU A CA 1
ATOM 736 C C . GLU A 1 98 ? -4.993 3.181 6.363 1.00 94.31 98 GLU A C 1
ATOM 738 O O . GLU A 1 98 ? -5.266 4.340 6.670 1.00 94.31 98 GLU A O 1
ATOM 743 N N . ALA A 1 99 ? -5.619 2.564 5.357 1.00 95.50 99 ALA A N 1
ATOM 744 C CA . ALA A 1 99 ? -6.648 3.227 4.560 1.00 95.50 99 ALA A CA 1
ATOM 745 C C . ALA A 1 99 ? -7.825 3.716 5.416 1.00 95.50 99 ALA A C 1
ATOM 747 O O . ALA A 1 99 ? -8.297 4.837 5.236 1.00 95.50 99 ALA A O 1
ATOM 748 N N . LYS A 1 100 ? -8.281 2.909 6.381 1.00 95.12 100 LYS A N 1
ATOM 749 C CA . LYS A 1 100 ? -9.340 3.312 7.322 1.00 95.12 100 LYS A CA 1
ATOM 750 C C . LYS A 1 100 ? -8.931 4.501 8.175 1.00 95.12 100 LYS A C 1
ATOM 752 O O . LYS A 1 100 ? -9.731 5.415 8.353 1.00 95.12 100 LYS A O 1
ATOM 757 N N . LYS A 1 101 ? -7.698 4.495 8.680 1.00 94.62 101 LYS A N 1
ATOM 758 C CA . LYS A 1 101 ? -7.146 5.610 9.449 1.00 94.62 101 LYS A CA 1
ATOM 759 C C . LYS A 1 101 ? -7.120 6.889 8.609 1.00 94.62 101 LYS A C 1
ATOM 761 O O . LYS A 1 101 ? -7.627 7.906 9.063 1.00 94.62 101 LYS A O 1
ATOM 766 N N . ILE A 1 102 ? -6.625 6.814 7.373 1.00 92.75 102 ILE A N 1
ATOM 767 C CA . ILE A 1 102 ? -6.610 7.949 6.441 1.00 92.75 102 ILE A CA 1
ATOM 768 C C . ILE A 1 102 ? -8.027 8.479 6.206 1.00 92.75 102 ILE A C 1
ATOM 770 O O . ILE A 1 102 ? -8.245 9.681 6.299 1.00 92.75 102 ILE A O 1
ATOM 774 N N . MET A 1 103 ? -8.997 7.610 5.910 1.00 91.25 103 MET A N 1
ATOM 775 C CA . MET A 1 103 ? -10.381 8.042 5.673 1.00 91.25 103 MET A CA 1
ATOM 776 C C . MET A 1 103 ? -10.980 8.725 6.906 1.00 91.25 103 MET A C 1
ATOM 778 O O . MET A 1 103 ? -11.537 9.810 6.776 1.00 91.25 103 MET A O 1
ATOM 782 N N . ALA A 1 104 ? -10.787 8.157 8.099 1.00 93.19 104 ALA A N 1
ATOM 783 C CA . ALA A 1 104 ? -11.254 8.760 9.346 1.00 93.19 104 ALA A CA 1
ATOM 784 C C . ALA A 1 104 ? -10.604 10.130 9.613 1.00 93.19 104 ALA A C 1
ATOM 786 O O . ALA A 1 104 ? -11.274 11.071 10.029 1.00 93.19 104 ALA A O 1
ATOM 787 N N . GLU A 1 105 ? -9.305 10.276 9.338 1.00 90.00 105 GLU A N 1
ATOM 788 C CA . GLU A 1 105 ? -8.612 11.565 9.442 1.00 90.00 105 GLU A CA 1
ATOM 789 C C . GLU A 1 105 ? -9.160 12.594 8.445 1.00 90.00 105 GLU A C 1
ATOM 791 O O . GLU A 1 105 ? -9.293 13.767 8.789 1.00 90.00 105 GLU A O 1
ATOM 796 N N . LYS A 1 106 ? -9.506 12.171 7.223 1.00 84.88 106 LYS A N 1
ATOM 797 C CA . LYS A 1 106 ? -10.086 13.051 6.198 1.00 84.88 106 LYS A CA 1
ATOM 798 C C . LYS A 1 106 ? -11.500 13.498 6.549 1.00 84.88 106 LYS A C 1
ATOM 800 O O . LYS A 1 106 ? -11.811 14.659 6.324 1.00 84.88 106 LYS A O 1
ATOM 805 N N . GLU A 1 107 ? -12.319 12.621 7.123 1.00 83.94 107 GLU A N 1
ATOM 806 C CA . GLU A 1 107 ? -13.666 12.961 7.600 1.00 83.94 107 GLU A CA 1
ATOM 807 C C . GLU A 1 107 ? -13.632 13.951 8.774 1.00 83.94 107 GLU A C 1
ATOM 809 O O . GLU A 1 107 ? -14.476 14.833 8.850 1.00 83.94 107 GLU A O 1
ATOM 814 N N . LEU A 1 108 ? -12.639 13.854 9.666 1.00 77.81 108 LEU A N 1
ATOM 815 C CA . LEU A 1 108 ? -12.462 14.792 10.787 1.00 77.81 108 LEU A CA 1
ATOM 816 C C . 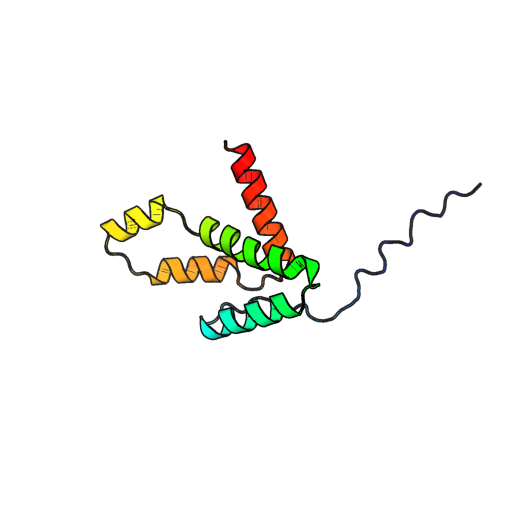LEU A 1 108 ? -11.912 16.167 10.371 1.00 77.81 108 LEU A C 1
ATOM 818 O O . LEU A 1 108 ? -11.991 17.117 11.149 1.00 77.81 108 LEU A O 1
ATOM 822 N N . GLN A 1 109 ? -11.296 16.264 9.191 1.00 67.50 109 GLN A N 1
ATOM 823 C CA . GLN A 1 109 ? -10.745 17.507 8.636 1.00 67.50 109 GLN A CA 1
ATOM 824 C C . GLN A 1 109 ? -11.733 18.261 7.728 1.00 67.50 109 GLN A C 1
ATOM 826 O O . GLN A 1 109 ? -11.383 19.338 7.238 1.00 67.50 109 GLN A O 1
ATOM 831 N N . GLN A 1 110 ? -12.919 17.695 7.480 1.00 52.81 110 GLN A N 1
ATOM 832 C CA . GLN A 1 110 ? -14.014 18.292 6.706 1.00 52.81 110 GLN A CA 1
ATOM 833 C C . GLN A 1 110 ? -15.032 18.983 7.615 1.00 52.81 110 GLN A C 1
ATOM 835 O O . GLN A 1 110 ? -15.586 20.008 7.157 1.00 52.81 110 GLN A O 1
#

Solvent-accessible surface area (backbone atoms only — not comparable to full-atom values): 6455 Å² total; per-residue (Å²): 136,94,83,82,86,84,85,81,87,75,79,75,82,75,74,83,62,90,71,51,36,23,40,42,89,40,74,66,48,26,57,53,25,46,52,52,20,44,68,73,39,58,76,91,46,32,67,53,35,60,50,13,52,52,48,43,53,54,67,64,50,53,68,69,57,51,56,49,32,66,74,67,71,54,71,67,64,68,56,56,48,45,50,30,64,74,42,47,68,37,34,50,68,51,43,33,52,49,23,50,51,53,51,54,54,53,62,75,74,108

pLDDT: mean 82.08, std 15.92, range [39.31, 97.5]

Mean predicted aligned error: 9.73 Å